Protein AF-A0A7S0F1M0-F1 (afdb_monomer_lite)

Radius of gyration: 16.45 Å; chains: 1; bounding box: 38×29×62 Å

Foldseek 3Di:
DDDDPPPDPPLALAEEEEQEPCVLQVPVLVVVQVVCCVVVVHHYYYADLDLVCLVVRLVSRNQFYEYEAADCSCQALSSLVNLLVRLVVVGDYEYEYEVVRHGDLVCLLVCLQPVVVRHDPVRVVSNQVVQVVVVHDSNSSSVSCSVPVSPHDYHYDYD

Sequence (159 aa):
CLCWPGQAPSDADRRLLIICASHECGGPARLLQCQLEDELQCEVVIGSNDVDTWRGEVDSATRGVVLLQTQSVLRNAVRLLQLFEAVRQRHPLVCVNVVGGGYDFAQVKPLLLSLSNELPPGEMTTLRAELTAHGNGVGQLGSSISDAVPNAISVFFNP

pLDDT: mean 88.18, std 13.11, range [39.53, 97.81]

Organism: NCBI:txid33657

Secondary structure (DSSP, 8-state):
----------GGG-EEEEE--HHHHHHHHHHHHHHHHHHHTSEEEEPPS-TTTHHHHHHT-TTEEEEEE-TTGGGSHHHHHHHHHHHHHT--EEEEEETTS---HHHHHHHHHTHHHHS-HHHHHHHHHHHHHTT--HHHHHHHHHHHTTTSPEEEE--

Structure (mmCIF, N/CA/C/O backbone):
data_AF-A0A7S0F1M0-F1
#
_entry.id   AF-A0A7S0F1M0-F1
#
loop_
_atom_site.group_PDB
_atom_site.id
_atom_site.type_symbol
_atom_site.label_atom_id
_atom_site.label_alt_id
_atom_site.label_comp_id
_atom_site.label_asym_id
_atom_site.label_entity_id
_atom_site.label_seq_id
_atom_site.pdbx_PDB_ins_code
_atom_site.Cartn_x
_atom_site.Cartn_y
_atom_site.Cartn_z
_atom_site.occupancy
_atom_site.B_iso_or_equiv
_atom_site.auth_seq_id
_atom_site.auth_comp_id
_atom_site.auth_asym_id
_atom_site.auth_atom_id
_atom_site.pdbx_PDB_model_num
ATOM 1 N N . CYS A 1 1 ? 2.963 -4.743 47.790 1.00 40.19 1 CYS A N 1
ATOM 2 C CA . CYS A 1 1 ? 2.055 -4.624 46.634 1.00 40.19 1 CYS A CA 1
ATOM 3 C C . CYS A 1 1 ? 2.096 -3.192 46.127 1.00 40.19 1 CYS A C 1
ATOM 5 O O . CYS A 1 1 ? 1.554 -2.322 46.790 1.00 40.19 1 CYS A O 1
ATOM 7 N N . LEU A 1 2 ? 2.804 -2.936 45.027 1.00 41.25 2 LEU A N 1
ATOM 8 C CA . LEU A 1 2 ? 2.822 -1.632 44.362 1.00 41.25 2 LEU A CA 1
ATOM 9 C C . LEU A 1 2 ? 2.041 -1.789 43.059 1.00 41.25 2 LEU A C 1
ATOM 11 O O . LEU A 1 2 ? 2.476 -2.506 42.162 1.00 41.25 2 LEU A O 1
ATOM 15 N N . CYS A 1 3 ? 0.856 -1.186 43.004 1.00 41.34 3 CYS A N 1
ATOM 16 C CA . CYS A 1 3 ? 0.041 -1.128 41.800 1.00 41.34 3 CYS A CA 1
ATOM 17 C C . CYS A 1 3 ? 0.571 0.007 40.921 1.00 41.34 3 CYS A C 1
ATOM 19 O O . CYS A 1 3 ? 0.509 1.172 41.309 1.00 41.34 3 CYS A O 1
ATOM 21 N N . TRP A 1 4 ? 1.099 -0.338 39.750 1.00 39.53 4 TRP A N 1
ATOM 22 C CA . TRP A 1 4 ? 1.376 0.614 38.679 1.00 39.53 4 TRP A CA 1
ATOM 23 C C . TRP A 1 4 ? 0.045 0.933 37.985 1.00 39.53 4 TRP A C 1
ATOM 25 O O . TRP A 1 4 ? -0.605 -0.005 37.514 1.00 39.53 4 TRP A O 1
ATOM 35 N N . PRO A 1 5 ? -0.399 2.197 37.880 1.00 52.50 5 PRO A N 1
ATOM 36 C CA . PRO A 1 5 ? -1.464 2.529 36.954 1.00 52.50 5 PRO A CA 1
ATOM 37 C C . PRO A 1 5 ? -0.836 2.570 35.559 1.00 52.50 5 PRO A C 1
ATOM 39 O O . PRO A 1 5 ? -0.243 3.565 35.149 1.00 52.50 5 PRO A O 1
ATOM 42 N N . GLY A 1 6 ? -0.905 1.446 34.847 1.00 43.19 6 GLY A N 1
ATOM 43 C CA . GLY A 1 6 ? -0.699 1.431 33.406 1.00 43.19 6 GLY A CA 1
ATOM 44 C C . GLY A 1 6 ? -1.851 2.195 32.771 1.00 43.19 6 GLY A C 1
ATOM 45 O O . GLY A 1 6 ? -2.933 1.647 32.581 1.00 43.19 6 GLY A O 1
ATOM 46 N N . GLN A 1 7 ? -1.642 3.482 32.518 1.00 42.94 7 GLN A N 1
ATOM 47 C CA . GLN A 1 7 ? -2.548 4.294 31.724 1.00 42.94 7 GLN A CA 1
ATOM 48 C C . GLN A 1 7 ? -2.559 3.680 30.322 1.00 42.94 7 GLN A C 1
ATOM 50 O O . GLN A 1 7 ? -1.547 3.711 29.622 1.00 42.94 7 GLN A O 1
ATOM 55 N N . ALA A 1 8 ? -3.662 3.023 29.955 1.00 50.00 8 ALA A N 1
ATOM 56 C CA . ALA A 1 8 ? -3.847 2.541 28.595 1.00 50.00 8 ALA A CA 1
ATOM 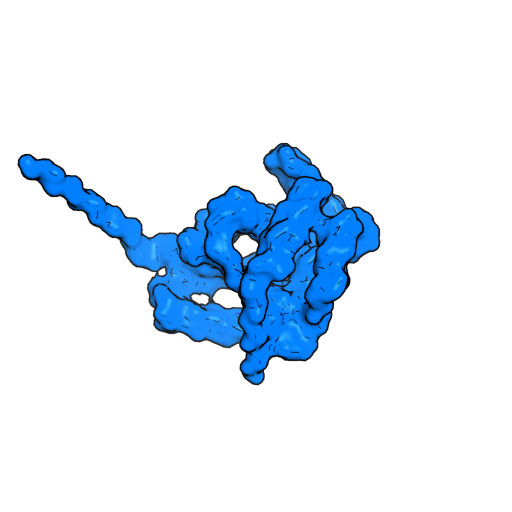57 C C . ALA A 1 8 ? -3.653 3.736 27.646 1.00 5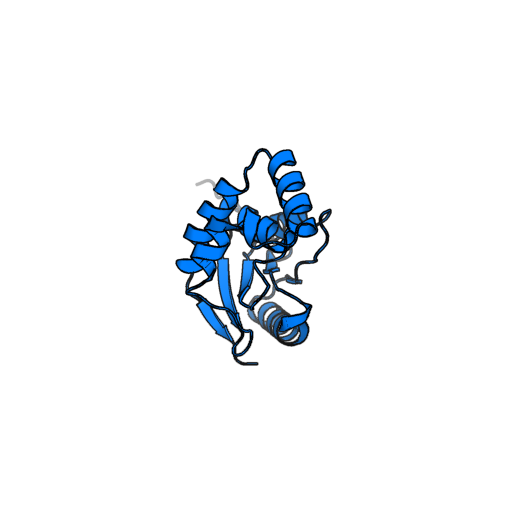0.00 8 ALA A C 1
ATOM 59 O O . ALA A 1 8 ? -4.154 4.822 27.962 1.00 50.00 8 ALA A O 1
ATOM 60 N N . PRO A 1 9 ? -2.910 3.586 26.533 1.00 50.38 9 PRO A N 1
ATOM 61 C CA . PRO A 1 9 ? -2.795 4.660 25.560 1.00 50.38 9 PRO A CA 1
ATOM 62 C C . PRO A 1 9 ? -4.210 5.074 25.163 1.00 50.38 9 PRO A C 1
ATOM 64 O O . PRO A 1 9 ? -5.033 4.218 24.820 1.00 50.38 9 PRO A O 1
ATOM 67 N N . SER A 1 10 ? -4.480 6.371 25.313 1.00 51.12 10 SER A N 1
ATOM 68 C CA . SER A 1 10 ? -5.731 7.018 24.930 1.00 51.12 10 SER A CA 1
ATOM 69 C C . SER A 1 10 ? -6.196 6.467 23.581 1.00 51.12 10 SER A C 1
ATOM 71 O O . SER A 1 10 ? -5.416 6.445 22.629 1.00 51.12 10 SER A O 1
ATOM 73 N N . ASP A 1 11 ? -7.452 6.024 23.486 1.00 52.81 11 ASP A N 1
ATOM 74 C CA . ASP A 1 11 ? -8.051 5.561 22.223 1.00 52.81 11 ASP A CA 1
ATOM 75 C C . ASP A 1 11 ? -7.960 6.617 21.101 1.00 52.81 11 ASP A C 1
ATOM 77 O O . ASP A 1 11 ? -8.060 6.269 19.928 1.00 52.81 11 ASP A O 1
ATOM 81 N N . ALA A 1 12 ? -7.697 7.882 21.451 1.00 52.94 12 ALA A N 1
ATOM 82 C CA . ALA A 1 12 ? -7.573 9.006 20.530 1.00 52.94 12 ALA A CA 1
ATOM 83 C C . ALA A 1 12 ? -6.334 8.976 19.608 1.00 52.94 12 ALA A C 1
ATOM 85 O O . ALA A 1 12 ? -6.328 9.709 18.628 1.00 52.94 12 ALA A O 1
ATOM 86 N N . ASP A 1 13 ? -5.321 8.144 19.880 1.00 70.06 13 ASP A N 1
ATOM 87 C CA . ASP A 1 13 ? -4.101 8.040 19.044 1.00 70.06 13 ASP A CA 1
ATOM 88 C C . ASP A 1 13 ? -4.094 6.808 18.128 1.00 70.06 13 ASP A C 1
ATOM 90 O O . ASP A 1 13 ? -3.075 6.430 17.540 1.00 70.06 13 ASP A O 1
ATOM 94 N N . ARG A 1 14 ? -5.233 6.121 18.030 1.00 85.44 14 ARG A N 1
ATOM 95 C CA . ARG A 1 14 ? -5.348 4.904 17.237 1.00 85.44 14 ARG A CA 1
ATOM 96 C C . ARG A 1 14 ? -5.765 5.248 15.816 1.00 85.44 14 ARG A C 1
ATOM 98 O O . ARG A 1 14 ? -6.891 5.682 15.591 1.00 85.44 14 ARG A O 1
ATOM 105 N N . ARG A 1 15 ? -4.868 5.001 14.865 1.00 95.12 15 ARG A N 1
ATOM 106 C CA . ARG A 1 15 ? -5.096 5.298 13.451 1.00 95.12 15 ARG A CA 1
ATOM 107 C C . ARG A 1 15 ? -4.695 4.128 12.563 1.00 95.12 15 ARG A C 1
ATOM 109 O O . ARG A 1 15 ? -3.693 3.460 12.816 1.00 95.12 15 ARG A O 1
ATOM 116 N N . LEU A 1 16 ? -5.495 3.884 11.533 1.00 96.62 16 LEU A N 1
ATOM 117 C CA . LEU A 1 16 ? -5.265 2.878 10.501 1.00 96.62 16 LEU A CA 1
ATOM 118 C C . LEU A 1 16 ? -4.976 3.567 9.164 1.00 96.62 16 LEU A C 1
ATOM 120 O O . LEU A 1 16 ? -5.622 4.557 8.822 1.00 96.62 16 LEU A O 1
ATOM 124 N N . LEU A 1 17 ? -4.019 3.043 8.401 1.00 97.81 17 LEU A N 1
ATOM 125 C CA . LEU A 1 17 ? -3.673 3.561 7.074 1.00 97.81 17 LEU A CA 1
ATOM 126 C C . LEU A 1 17 ? -4.188 2.628 5.975 1.00 97.81 17 LEU A C 1
ATOM 128 O O . LEU A 1 17 ? -3.863 1.444 5.965 1.00 97.81 17 LEU A O 1
ATOM 132 N N . ILE A 1 18 ? -4.928 3.168 5.010 1.00 97.81 18 ILE A N 1
ATOM 133 C CA . ILE A 1 18 ? -5.296 2.483 3.770 1.00 97.81 18 ILE A CA 1
A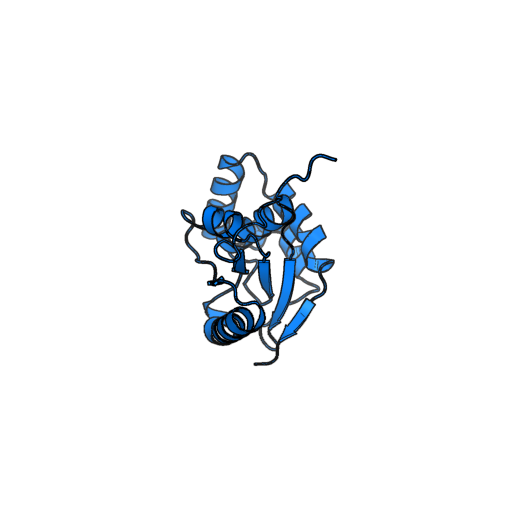TOM 134 C C . ILE A 1 18 ? -4.304 2.883 2.673 1.00 97.81 18 ILE A C 1
ATOM 136 O O . ILE A 1 18 ? -4.291 4.024 2.213 1.00 97.81 18 ILE A O 1
ATOM 140 N N . ILE A 1 19 ? -3.497 1.930 2.214 1.00 97.38 19 ILE A N 1
ATOM 141 C CA . ILE A 1 19 ? -2.619 2.062 1.048 1.00 97.38 19 ILE A CA 1
ATOM 142 C C . ILE A 1 19 ? -3.398 1.588 -0.180 1.00 97.38 19 ILE A C 1
ATOM 144 O O . ILE A 1 19 ? -3.778 0.420 -0.265 1.00 97.38 19 ILE A O 1
ATOM 148 N N . CYS A 1 20 ? -3.631 2.474 -1.149 1.00 96.44 20 CYS A N 1
ATOM 149 C CA . CYS A 1 20 ? -4.395 2.127 -2.347 1.00 96.44 20 CYS A CA 1
ATOM 150 C C . CYS A 1 20 ? -4.005 2.940 -3.588 1.00 96.44 20 CYS A C 1
ATOM 152 O O . CYS A 1 20 ? -3.482 4.052 -3.492 1.00 96.44 20 CYS A O 1
ATOM 154 N N . ALA A 1 21 ? -4.335 2.420 -4.772 1.00 94.56 21 ALA A N 1
ATOM 155 C CA . ALA A 1 21 ? -4.353 3.206 -6.001 1.00 94.56 21 ALA A CA 1
ATOM 156 C C . ALA A 1 21 ? -5.696 3.950 -6.112 1.00 94.56 21 ALA A C 1
ATOM 158 O O . ALA A 1 21 ? -6.675 3.420 -6.638 1.00 94.56 21 ALA A O 1
ATOM 159 N N . SER A 1 22 ? -5.761 5.190 -5.614 1.00 89.75 22 SER A N 1
ATOM 160 C CA . SER A 1 22 ? -7.026 5.941 -5.480 1.00 89.75 22 SER A CA 1
ATOM 161 C C . SER A 1 22 ? -7.783 6.146 -6.799 1.00 89.75 22 SER A C 1
ATOM 163 O O . SER A 1 22 ? -9.000 6.300 -6.788 1.00 89.75 22 SER A O 1
ATOM 165 N N . HIS A 1 23 ? -7.084 6.119 -7.936 1.00 91.25 23 HIS A N 1
ATOM 166 C CA . HIS A 1 23 ? -7.696 6.217 -9.262 1.00 91.25 23 HIS A CA 1
ATOM 167 C C . HIS A 1 23 ? -8.392 4.919 -9.717 1.00 91.25 23 HIS A C 1
ATOM 169 O O . HIS A 1 23 ? -9.286 4.985 -10.553 1.00 91.25 23 HIS A O 1
ATOM 175 N N . GLU A 1 24 ? -8.025 3.760 -9.159 1.00 91.56 24 GLU A N 1
ATOM 176 C CA . GLU A 1 24 ? -8.623 2.451 -9.479 1.00 91.56 24 GLU A CA 1
ATOM 177 C C . GLU A 1 24 ? -9.721 2.064 -8.485 1.00 91.56 24 GLU A C 1
ATOM 179 O O . GLU A 1 24 ? -10.665 1.362 -8.837 1.00 91.56 24 GLU A O 1
ATOM 184 N N . CYS A 1 25 ? -9.608 2.512 -7.231 1.00 91.31 25 CYS A N 1
ATOM 185 C CA . CYS A 1 25 ? -10.480 2.057 -6.147 1.00 91.31 25 CYS A CA 1
ATOM 186 C C . CYS A 1 25 ? -10.927 3.166 -5.183 1.00 91.31 25 CYS A C 1
ATOM 188 O O . CYS A 1 25 ? -11.257 2.877 -4.040 1.00 91.31 25 CYS A O 1
ATOM 190 N N . GLY A 1 26 ? -10.996 4.429 -5.617 1.00 90.38 26 GLY A N 1
ATOM 191 C CA . GLY A 1 26 ? -11.376 5.550 -4.742 1.00 90.38 26 GLY A CA 1
ATOM 192 C C . GLY A 1 26 ? -12.748 5.397 -4.066 1.00 90.38 26 GLY A C 1
ATOM 193 O O . GLY A 1 26 ? -12.876 5.684 -2.879 1.00 90.38 26 GLY A O 1
ATOM 194 N N . GLY A 1 27 ? -13.757 4.897 -4.789 1.00 92.69 27 GLY A N 1
ATOM 195 C CA . GLY A 1 27 ? -15.076 4.575 -4.222 1.00 92.69 27 GLY A CA 1
ATOM 196 C C . GLY A 1 27 ? -15.004 3.466 -3.161 1.00 92.69 27 GLY A C 1
ATOM 197 O O . GLY A 1 27 ? -15.326 3.733 -2.004 1.00 92.69 27 GLY A O 1
ATOM 198 N N . PRO A 1 28 ? -14.518 2.259 -3.517 1.00 92.44 28 PRO A N 1
ATOM 199 C CA . PRO A 1 28 ? -14.239 1.175 -2.570 1.00 92.44 28 PRO A CA 1
ATOM 200 C C . PRO A 1 28 ? -13.431 1.600 -1.337 1.00 92.44 28 PRO A C 1
ATOM 202 O O . PRO A 1 28 ? -13.795 1.258 -0.216 1.00 92.44 28 PRO A O 1
ATOM 205 N N . ALA A 1 29 ? -12.367 2.384 -1.525 1.00 94.44 29 ALA A N 1
ATOM 206 C CA . ALA A 1 29 ? -11.507 2.856 -0.446 1.00 94.44 29 ALA A CA 1
ATOM 207 C C . ALA A 1 29 ? -12.259 3.760 0.534 1.00 94.44 29 ALA A C 1
ATOM 209 O O . ALA A 1 29 ? -12.091 3.616 1.740 1.00 94.44 29 ALA A O 1
ATOM 210 N N . ARG A 1 30 ? -13.115 4.662 0.035 1.00 96.06 30 ARG A N 1
ATOM 211 C CA . ARG A 1 30 ? -13.954 5.523 0.882 1.00 96.06 30 ARG A CA 1
ATOM 212 C C . ARG A 1 30 ? -15.028 4.742 1.624 1.00 96.06 30 ARG A C 1
ATOM 214 O O . ARG A 1 30 ? -15.273 5.023 2.789 1.00 96.06 30 ARG A O 1
ATOM 221 N N . LEU A 1 31 ? -15.639 3.755 0.976 1.00 95.06 31 LEU A N 1
ATOM 222 C CA . LEU A 1 31 ? -16.620 2.895 1.630 1.00 95.06 31 LEU A CA 1
ATOM 223 C C . LEU A 1 31 ? -15.970 2.094 2.768 1.00 95.06 31 LEU A C 1
ATOM 225 O O . LEU A 1 31 ? -16.479 2.116 3.887 1.00 95.06 31 LEU A O 1
ATOM 229 N N . LEU A 1 32 ? -14.820 1.464 2.508 1.00 94.00 32 LEU A N 1
ATOM 230 C CA . LEU A 1 32 ? -14.052 0.751 3.532 1.00 94.00 32 LEU A CA 1
ATOM 231 C C . LEU A 1 32 ? -13.576 1.682 4.645 1.00 94.00 32 LEU A C 1
ATOM 233 O O . LEU A 1 32 ? -13.624 1.294 5.804 1.00 94.00 32 LEU A O 1
ATOM 237 N N . GLN A 1 33 ? -13.154 2.905 4.315 1.00 96.44 33 GLN A N 1
ATOM 238 C CA . GLN A 1 33 ? -12.801 3.911 5.313 1.00 96.44 33 GLN A CA 1
ATOM 239 C C . GLN A 1 33 ? -13.966 4.138 6.284 1.00 96.44 33 GLN A C 1
ATOM 241 O O . GLN A 1 33 ? -13.784 3.952 7.480 1.00 96.44 33 GLN A O 1
ATOM 246 N N . CYS A 1 34 ? -15.166 4.451 5.780 1.00 95.88 34 CYS A N 1
ATOM 247 C CA . CYS A 1 34 ? -16.329 4.702 6.633 1.00 95.88 34 CYS A CA 1
ATOM 248 C C . CYS A 1 34 ? -16.721 3.481 7.478 1.00 95.88 34 CYS A C 1
ATOM 250 O O . CYS A 1 34 ? -17.052 3.634 8.650 1.00 95.88 34 CYS A O 1
ATOM 252 N N . GLN A 1 35 ? -16.681 2.275 6.903 1.00 94.56 35 GLN A N 1
ATOM 253 C CA . GLN A 1 35 ? -17.005 1.045 7.634 1.00 94.56 35 GLN A CA 1
ATOM 254 C C . GLN A 1 35 ? -15.984 0.749 8.736 1.00 94.56 35 GLN A C 1
ATOM 256 O O . GLN A 1 35 ? -16.364 0.443 9.859 1.00 94.56 35 GLN A O 1
ATOM 261 N N . LEU A 1 36 ? -14.689 0.877 8.440 1.00 94.19 36 LEU A N 1
ATOM 262 C CA . LEU A 1 36 ? -13.629 0.639 9.417 1.00 94.19 36 LEU A CA 1
ATOM 263 C C . LEU A 1 36 ? -13.607 1.707 10.516 1.00 94.19 36 LEU A C 1
ATOM 265 O O . LEU A 1 36 ? -13.333 1.369 11.664 1.00 94.19 36 LEU A O 1
ATOM 269 N N . GLU A 1 37 ? -13.905 2.969 10.196 1.00 95.25 37 GLU A N 1
ATOM 270 C CA . GLU A 1 37 ? -14.053 4.035 11.197 1.00 95.25 37 GLU A CA 1
ATOM 271 C C . GLU A 1 37 ? -15.187 3.714 12.179 1.00 95.25 37 GLU A C 1
ATOM 273 O O . GLU A 1 37 ? -14.991 3.813 13.392 1.00 95.25 37 GLU A O 1
ATOM 278 N N . ASP A 1 38 ? -16.341 3.275 11.665 1.00 93.88 38 ASP A N 1
ATOM 279 C CA . ASP A 1 38 ? -17.503 2.909 12.480 1.00 93.88 38 ASP A CA 1
ATOM 280 C C . ASP A 1 38 ? -17.257 1.631 13.298 1.00 93.88 38 ASP A C 1
ATOM 282 O O . ASP A 1 38 ? -17.513 1.591 14.500 1.00 93.88 38 ASP A O 1
ATOM 286 N N . GLU A 1 39 ? -16.683 0.588 12.701 1.00 93.56 39 GLU A N 1
ATOM 287 C CA . GLU A 1 39 ? -16.457 -0.682 13.398 1.00 93.56 39 GLU A CA 1
ATOM 288 C C . GLU A 1 39 ? -15.312 -0.616 14.416 1.00 93.56 39 GLU A C 1
ATOM 290 O O . GLU A 1 39 ? -15.411 -1.174 15.512 1.00 93.56 39 GLU A O 1
ATOM 295 N N . LEU A 1 40 ? -14.203 0.044 14.071 1.00 91.19 40 LEU A N 1
ATOM 296 C CA . LEU A 1 40 ? -12.995 0.068 14.904 1.00 91.19 40 LEU A CA 1
ATOM 297 C C . LEU A 1 40 ? -12.948 1.256 15.865 1.00 91.19 40 LEU A C 1
ATOM 299 O O . LEU A 1 40 ? -12.075 1.272 16.745 1.00 91.19 40 LEU A O 1
ATOM 303 N N . GLN A 1 41 ? -13.864 2.220 15.702 1.00 91.75 41 GLN A N 1
ATOM 304 C CA . GLN A 1 41 ? -13.938 3.456 16.482 1.00 91.75 41 GLN A CA 1
ATOM 305 C C . GLN A 1 41 ? -12.570 4.155 16.528 1.00 91.75 41 GLN A C 1
ATOM 307 O O . GLN A 1 41 ? -12.059 4.516 17.591 1.00 91.75 41 GLN A O 1
ATOM 312 N N . CYS A 1 42 ? -11.919 4.256 15.368 1.00 93.06 42 CYS A N 1
ATOM 313 C CA . CYS A 1 42 ? -10.588 4.831 15.222 1.00 93.06 42 CYS A CA 1
ATOM 314 C C . CYS A 1 42 ? -10.481 5.619 13.916 1.00 93.06 42 CYS A C 1
ATOM 316 O O . CYS A 1 42 ? -11.260 5.402 12.992 1.00 93.06 42 CYS A O 1
ATOM 318 N N . GLU A 1 43 ? -9.502 6.514 13.819 1.00 95.19 43 GLU A N 1
ATOM 319 C CA . GLU A 1 43 ? -9.288 7.266 12.583 1.00 95.19 43 GLU A CA 1
ATOM 320 C C . GLU A 1 43 ? -8.764 6.337 11.481 1.00 95.19 43 GLU A C 1
ATOM 322 O O . GLU A 1 43 ? -7.836 5.553 11.710 1.00 95.19 43 GLU A O 1
ATOM 327 N N . VAL A 1 44 ? -9.326 6.430 10.277 1.00 96.56 44 VAL A N 1
ATOM 328 C CA . VAL A 1 44 ? -8.834 5.693 9.111 1.00 96.56 44 VAL A CA 1
ATOM 329 C C . VAL A 1 44 ? -8.420 6.696 8.050 1.00 96.56 44 VAL A C 1
ATOM 331 O O . VAL A 1 44 ? -9.225 7.482 7.564 1.00 96.56 44 VAL A O 1
ATOM 334 N N . VAL A 1 45 ? -7.148 6.680 7.668 1.00 96.38 45 VAL A N 1
ATOM 335 C CA . VAL A 1 45 ? -6.587 7.613 6.688 1.00 96.38 45 VAL A CA 1
ATOM 336 C C . VAL A 1 45 ? -6.321 6.870 5.390 1.00 96.38 45 VAL A C 1
ATOM 338 O O . VAL A 1 45 ? -5.697 5.814 5.388 1.00 96.38 45 VAL A O 1
ATOM 341 N N . ILE A 1 46 ? -6.764 7.427 4.265 1.00 96.88 46 ILE A N 1
ATOM 342 C CA . ILE A 1 46 ? -6.358 6.951 2.939 1.00 96.88 46 ILE A CA 1
ATOM 343 C C . ILE A 1 46 ? -5.043 7.634 2.584 1.00 96.88 46 ILE A C 1
ATOM 345 O O . ILE A 1 46 ? -4.979 8.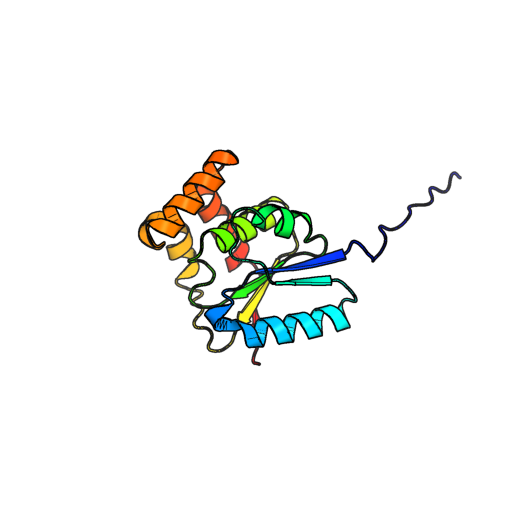863 2.555 1.00 96.88 46 ILE A O 1
ATOM 349 N N . GLY A 1 47 ? -4.010 6.841 2.309 1.00 94.38 47 GLY A N 1
ATOM 350 C CA . GLY A 1 47 ? -2.677 7.353 2.034 1.00 94.38 47 GLY A CA 1
ATOM 351 C C . GLY A 1 47 ? -2.651 8.283 0.824 1.00 94.38 47 GLY A C 1
ATOM 352 O O . GLY A 1 47 ? -3.355 8.073 -0.171 1.00 94.38 47 GLY A O 1
ATOM 353 N N . SER A 1 48 ? -1.794 9.295 0.865 1.00 92.19 48 SER A N 1
ATOM 354 C CA . SER A 1 48 ? -1.596 10.230 -0.247 1.00 92.19 48 SER A CA 1
ATOM 355 C C . SER A 1 48 ? -0.491 9.749 -1.197 1.00 92.19 48 SER A C 1
ATOM 357 O O . SER A 1 48 ? 0.233 8.808 -0.888 1.00 92.19 48 SER A O 1
ATOM 359 N N . ASN A 1 49 ? -0.375 10.357 -2.380 1.00 90.75 49 ASN A N 1
ATOM 360 C CA . ASN A 1 49 ? 0.762 10.122 -3.283 1.00 90.75 49 ASN A CA 1
ATOM 361 C C . ASN A 1 49 ? 1.908 11.121 -3.023 1.00 90.75 49 ASN A C 1
ATOM 363 O O . ASN A 1 49 ? 2.753 11.311 -3.896 1.00 90.75 49 ASN A O 1
ATOM 367 N N . ASP A 1 50 ? 1.895 11.808 -1.881 1.00 93.25 50 ASP A N 1
ATOM 368 C CA . ASP A 1 50 ? 2.869 12.840 -1.556 1.00 93.25 50 ASP A CA 1
ATOM 369 C C . ASP A 1 50 ? 4.134 12.210 -0.953 1.00 93.25 50 ASP A C 1
ATOM 371 O O . ASP A 1 50 ? 4.083 11.430 0.003 1.00 93.25 50 ASP A O 1
ATOM 375 N N . VAL A 1 51 ? 5.282 12.526 -1.552 1.00 93.56 51 VAL A N 1
ATOM 376 C CA . VAL A 1 51 ? 6.586 12.017 -1.119 1.00 93.56 51 VAL A CA 1
ATOM 377 C C . VAL A 1 51 ? 7.061 12.683 0.178 1.00 93.56 51 VAL A C 1
ATOM 379 O O . VAL A 1 51 ? 7.881 12.119 0.893 1.00 93.56 51 VAL A O 1
ATOM 382 N N . ASP A 1 52 ? 6.517 13.842 0.536 1.00 93.62 52 ASP A N 1
ATOM 383 C CA . ASP A 1 52 ? 6.942 14.556 1.739 1.00 93.62 52 ASP A CA 1
ATOM 384 C C . ASP A 1 52 ? 6.204 14.058 2.996 1.00 93.62 52 ASP A C 1
ATOM 386 O O . ASP A 1 52 ? 6.696 14.210 4.116 1.00 93.62 52 ASP A O 1
ATOM 390 N N . THR A 1 53 ? 5.033 13.425 2.838 1.00 94.31 53 THR A N 1
ATOM 391 C CA . THR A 1 53 ? 4.174 13.019 3.967 1.00 94.31 53 THR A CA 1
ATOM 392 C C . THR A 1 53 ? 4.110 11.514 4.200 1.00 94.31 53 THR A C 1
ATOM 394 O O . THR A 1 53 ? 3.703 11.092 5.287 1.00 94.31 53 THR A O 1
ATOM 397 N N . TRP A 1 54 ? 4.529 10.689 3.232 1.00 95.06 54 TRP A N 1
ATOM 398 C CA . TRP A 1 54 ? 4.306 9.237 3.260 1.00 95.06 54 TRP A CA 1
ATOM 399 C C . TRP A 1 54 ? 4.812 8.561 4.537 1.00 95.06 54 TRP A C 1
ATOM 401 O O . TRP A 1 54 ? 4.167 7.646 5.048 1.00 95.06 54 TRP A O 1
ATOM 411 N N . ARG A 1 55 ? 5.954 9.015 5.068 1.00 94.88 55 ARG A N 1
ATOM 412 C CA . ARG A 1 55 ? 6.556 8.453 6.281 1.00 94.88 55 ARG A CA 1
ATOM 413 C C . ARG A 1 55 ? 5.699 8.740 7.508 1.00 94.88 55 ARG A C 1
ATOM 415 O O . ARG A 1 55 ? 5.403 7.820 8.259 1.00 94.88 55 ARG A O 1
ATOM 422 N N . GLY A 1 56 ? 5.244 9.983 7.670 1.00 94.69 56 GLY A N 1
ATOM 423 C CA . GLY A 1 56 ? 4.360 10.361 8.775 1.00 94.69 56 GLY A CA 1
ATOM 424 C C . GLY A 1 56 ? 3.016 9.626 8.731 1.00 94.69 56 GLY A C 1
ATOM 425 O O . GLY A 1 56 ? 2.456 9.286 9.774 1.00 94.69 56 GLY A O 1
ATOM 426 N N . GLU A 1 57 ? 2.518 9.314 7.532 1.00 95.81 57 GLU A N 1
ATOM 427 C CA . GLU A 1 57 ? 1.324 8.477 7.360 1.00 95.81 57 GLU A CA 1
ATOM 428 C C . GLU A 1 57 ? 1.541 7.058 7.914 1.00 95.81 57 GLU A C 1
ATOM 430 O O . GLU A 1 57 ? 0.673 6.550 8.619 1.00 95.81 57 GLU A O 1
ATOM 435 N N . VAL A 1 58 ? 2.703 6.440 7.668 1.00 96.38 58 VAL A N 1
ATOM 436 C CA . VAL A 1 58 ? 3.035 5.109 8.215 1.00 96.38 58 VAL A CA 1
ATOM 437 C C . VAL A 1 58 ? 3.317 5.162 9.712 1.00 96.38 58 VAL A C 1
ATOM 439 O O . VAL A 1 58 ? 2.812 4.326 10.456 1.00 96.38 58 VAL A O 1
ATOM 442 N N . ASP A 1 59 ? 4.089 6.147 10.170 1.00 95.12 59 ASP A N 1
ATOM 443 C CA . ASP A 1 59 ? 4.462 6.280 11.583 1.00 95.12 59 ASP A CA 1
ATOM 444 C C . ASP A 1 59 ? 3.225 6.502 12.469 1.00 95.12 59 ASP A C 1
ATOM 446 O O . ASP A 1 59 ? 3.170 6.035 13.607 1.00 95.12 59 ASP A O 1
ATOM 450 N N . SER A 1 60 ? 2.201 7.175 11.933 1.00 94.50 60 SER A N 1
ATOM 451 C CA . SER A 1 60 ? 0.924 7.378 12.622 1.00 94.50 60 SER A CA 1
ATOM 452 C C . SER A 1 60 ? -0.050 6.200 12.503 1.00 94.50 60 SER A C 1
ATOM 454 O O . SER A 1 60 ? -1.073 6.215 13.178 1.00 94.50 60 SER A O 1
ATOM 456 N N . ALA A 1 61 ? 0.244 5.158 11.717 1.00 95.25 61 ALA A N 1
ATOM 457 C CA . ALA A 1 61 ? -0.628 3.995 11.506 1.00 95.25 61 ALA A CA 1
ATOM 458 C C . ALA A 1 61 ? -0.581 2.986 12.675 1.00 95.25 61 ALA A C 1
ATOM 460 O O . ALA A 1 61 ? -0.357 1.791 12.493 1.00 95.25 61 ALA A O 1
ATOM 461 N N . THR A 1 62 ? -0.798 3.461 13.902 1.00 93.88 62 THR A N 1
ATOM 462 C CA . THR A 1 62 ? -0.634 2.707 15.158 1.00 93.88 62 THR A CA 1
ATOM 463 C C . THR A 1 62 ? -1.542 1.478 15.296 1.00 93.88 62 THR A C 1
ATOM 465 O O . THR A 1 62 ? -1.221 0.567 16.061 1.00 93.88 62 THR A O 1
ATOM 468 N N . ARG A 1 63 ? -2.671 1.419 14.575 1.00 93.94 63 ARG A N 1
ATOM 469 C CA . ARG A 1 63 ? -3.553 0.234 14.501 1.00 93.94 63 ARG A CA 1
ATOM 470 C C . ARG A 1 63 ? -3.130 -0.761 13.420 1.00 93.94 63 ARG A C 1
ATOM 472 O O . ARG A 1 63 ? -3.561 -1.911 13.472 1.00 93.94 63 ARG A O 1
ATOM 479 N N . GLY A 1 64 ? -2.317 -0.333 12.461 1.00 94.69 64 GLY A N 1
ATOM 480 C CA . GLY A 1 64 ? -1.880 -1.127 11.322 1.00 94.69 64 GLY A CA 1
ATOM 481 C C . GLY A 1 64 ? -2.274 -0.530 9.975 1.00 94.69 64 GLY A C 1
ATOM 482 O O . GLY A 1 64 ? -2.693 0.624 9.855 1.00 94.69 64 GLY A O 1
ATOM 483 N N . VAL A 1 65 ? -2.108 -1.351 8.944 1.00 96.69 65 VAL A N 1
ATOM 484 C CA . VAL A 1 65 ? -2.182 -0.962 7.541 1.00 96.69 65 VAL A CA 1
ATOM 485 C C . VAL A 1 65 ? -3.090 -1.918 6.776 1.00 96.69 65 VAL A C 1
ATOM 487 O O . VAL A 1 65 ? -2.992 -3.139 6.902 1.00 96.69 65 VAL A O 1
ATOM 490 N N . VAL A 1 66 ? -3.943 -1.355 5.930 1.00 96.69 66 VAL A N 1
ATOM 491 C CA . VAL A 1 66 ? -4.751 -2.079 4.952 1.00 96.69 66 VAL A CA 1
ATOM 492 C C . VAL A 1 66 ? -4.206 -1.780 3.560 1.00 96.69 66 VAL A C 1
ATOM 494 O O . VAL A 1 66 ? -4.151 -0.626 3.145 1.00 96.69 66 VAL A O 1
ATOM 497 N N . LEU A 1 67 ? -3.810 -2.812 2.821 1.00 97.06 67 LEU A N 1
ATOM 498 C CA . LEU A 1 67 ? -3.402 -2.699 1.422 1.00 97.06 67 LEU A CA 1
ATOM 499 C C . LEU A 1 67 ? -4.574 -3.086 0.520 1.00 97.06 67 LEU A C 1
ATOM 501 O O . LEU A 1 67 ? -4.935 -4.262 0.464 1.00 97.06 67 LEU A O 1
ATOM 505 N N . LEU A 1 68 ? -5.125 -2.126 -0.226 1.00 96.38 68 LEU A N 1
ATOM 506 C CA . LEU A 1 68 ? -6.088 -2.428 -1.285 1.00 96.38 68 LEU A CA 1
ATOM 507 C C . LEU A 1 68 ? -5.337 -2.894 -2.528 1.00 96.38 68 LEU A C 1
ATOM 509 O O . LEU A 1 68 ? -4.611 -2.137 -3.172 1.00 96.38 68 LEU A O 1
ATOM 513 N N . GLN A 1 69 ? -5.502 -4.170 -2.839 1.00 94.94 69 GLN A N 1
ATOM 514 C CA . GLN A 1 69 ? -4.828 -4.857 -3.922 1.00 94.94 69 GLN A CA 1
ATOM 515 C C . GLN A 1 69 ? -5.586 -4.619 -5.233 1.00 94.94 69 GLN A C 1
ATOM 517 O O . GLN A 1 69 ? -6.659 -5.178 -5.465 1.00 94.94 69 GLN A O 1
ATOM 522 N N . THR A 1 70 ? -5.005 -3.772 -6.081 1.00 95.00 70 THR A N 1
ATOM 523 C CA . THR A 1 70 ? -5.456 -3.454 -7.444 1.00 95.00 70 THR A CA 1
ATOM 524 C C . THR A 1 70 ? -4.279 -3.522 -8.424 1.00 95.00 70 THR A C 1
ATOM 526 O O . THR A 1 70 ? -3.124 -3.638 -8.006 1.00 95.00 70 THR A O 1
ATOM 529 N N . GLN A 1 71 ? -4.549 -3.464 -9.729 1.00 94.06 71 GLN A N 1
ATOM 530 C CA . GLN A 1 71 ? -3.566 -3.690 -10.792 1.00 94.06 71 GLN A CA 1
ATOM 531 C C . GLN A 1 71 ? -2.282 -2.856 -10.640 1.00 94.06 71 GLN A C 1
ATOM 533 O O . GLN A 1 71 ? -1.185 -3.381 -10.860 1.00 94.06 71 GLN A O 1
ATOM 538 N N . SER A 1 72 ? -2.388 -1.575 -10.270 1.00 92.94 72 SER A N 1
ATOM 539 C CA . SER A 1 72 ? -1.236 -0.664 -10.229 1.00 92.94 72 SER A CA 1
ATOM 540 C C . SER A 1 72 ? -0.749 -0.283 -8.829 1.00 92.94 72 SER A C 1
ATOM 542 O O . SER A 1 72 ? 0.228 0.460 -8.729 1.00 92.94 72 SER A O 1
ATOM 544 N N . VAL A 1 73 ? -1.333 -0.804 -7.740 1.00 94.31 73 VAL A N 1
ATOM 545 C CA . VAL A 1 73 ? -0.983 -0.346 -6.375 1.00 94.31 73 VAL A CA 1
ATOM 546 C C . VAL A 1 73 ? 0.506 -0.512 -6.038 1.00 94.31 73 VAL A C 1
ATOM 548 O O . VAL A 1 73 ? 1.088 0.343 -5.378 1.00 94.31 73 VAL A O 1
ATOM 551 N N . LEU A 1 74 ? 1.155 -1.566 -6.547 1.00 93.81 74 LEU A N 1
ATOM 552 C CA . LEU A 1 74 ? 2.591 -1.828 -6.357 1.00 93.81 74 LEU A CA 1
ATOM 553 C C . LEU A 1 74 ? 3.480 -1.202 -7.447 1.00 93.81 74 LEU A C 1
ATOM 555 O O . LEU A 1 74 ? 4.675 -1.480 -7.502 1.00 93.81 74 LEU A O 1
ATOM 559 N N . ARG A 1 75 ? 2.910 -0.376 -8.331 1.00 93.12 75 ARG A N 1
ATOM 560 C CA . ARG A 1 75 ? 3.618 0.330 -9.412 1.00 93.12 75 ARG A CA 1
ATOM 561 C C . ARG A 1 75 ? 3.791 1.829 -9.134 1.00 93.12 75 ARG A C 1
ATOM 563 O O . ARG A 1 75 ? 4.147 2.581 -10.037 1.00 93.12 75 ARG A O 1
ATOM 570 N N . ASN A 1 76 ? 3.567 2.256 -7.893 1.00 94.44 76 ASN A N 1
ATOM 571 C CA . ASN A 1 76 ? 3.791 3.623 -7.434 1.00 94.44 76 ASN A CA 1
ATOM 572 C C . ASN A 1 76 ? 4.827 3.643 -6.299 1.00 94.44 76 ASN A C 1
ATOM 574 O O . ASN A 1 76 ? 4.774 2.823 -5.380 1.00 94.44 76 ASN A O 1
ATOM 578 N N . ALA A 1 77 ? 5.764 4.587 -6.364 1.00 94.88 77 ALA A N 1
ATOM 579 C CA . ALA A 1 77 ? 6.881 4.696 -5.439 1.00 94.88 77 ALA A CA 1
ATOM 580 C C . ALA A 1 77 ? 6.417 4.932 -4.002 1.00 94.88 77 ALA A C 1
ATOM 582 O O . ALA A 1 77 ? 6.865 4.228 -3.102 1.00 94.88 77 ALA A O 1
ATOM 583 N N . VAL A 1 78 ? 5.484 5.864 -3.789 1.00 96.44 78 VAL A N 1
ATOM 584 C CA . VAL A 1 78 ? 4.986 6.201 -2.449 1.00 96.44 78 VAL A CA 1
ATOM 585 C C . VAL A 1 78 ? 4.292 5.001 -1.809 1.00 96.44 78 VAL A C 1
ATOM 587 O O . VAL A 1 78 ? 4.576 4.672 -0.662 1.00 96.44 78 VAL A O 1
ATOM 590 N N . ARG A 1 79 ? 3.471 4.257 -2.558 1.00 96.44 79 ARG A N 1
ATOM 591 C CA . ARG A 1 79 ? 2.825 3.033 -2.047 1.00 96.44 79 ARG A CA 1
ATOM 592 C C . ARG A 1 79 ? 3.828 1.950 -1.665 1.00 96.44 79 ARG A C 1
ATOM 594 O O . ARG A 1 79 ? 3.670 1.310 -0.627 1.00 96.44 79 ARG A O 1
ATOM 601 N N . LEU A 1 80 ? 4.872 1.765 -2.472 1.00 96.25 80 LEU A N 1
ATOM 602 C CA . LEU A 1 80 ? 5.953 0.830 -2.163 1.00 96.25 80 LEU A CA 1
ATOM 603 C C . LEU A 1 80 ? 6.737 1.255 -0.917 1.00 96.25 80 LEU A C 1
ATOM 605 O O . LEU A 1 80 ? 7.044 0.402 -0.088 1.00 96.25 80 LEU A O 1
ATOM 609 N N . LEU A 1 81 ? 7.030 2.550 -0.762 1.00 97.06 81 LEU A N 1
ATOM 610 C CA . LEU A 1 81 ? 7.702 3.100 0.420 1.00 97.06 81 LEU A CA 1
ATOM 611 C C . LEU A 1 81 ? 6.862 2.898 1.680 1.00 97.06 81 LEU A C 1
ATOM 613 O O . LEU A 1 81 ? 7.367 2.377 2.674 1.00 97.06 81 LEU A O 1
ATOM 617 N N . GLN A 1 82 ? 5.570 3.224 1.610 1.00 97.50 82 GLN A N 1
ATOM 618 C CA . GLN A 1 82 ? 4.644 3.043 2.723 1.00 97.50 82 GLN A CA 1
ATOM 619 C C . GLN A 1 82 ? 4.566 1.582 3.160 1.00 97.50 82 GLN A C 1
ATOM 621 O O . GLN A 1 82 ? 4.689 1.267 4.341 1.00 97.50 82 GLN A O 1
ATOM 626 N N . LEU A 1 83 ? 4.406 0.679 2.194 1.00 96.31 83 LEU A N 1
ATOM 627 C CA . LEU A 1 83 ? 4.305 -0.749 2.452 1.00 96.31 83 LEU A CA 1
ATOM 628 C C . LEU A 1 83 ? 5.613 -1.324 3.007 1.00 96.31 83 LEU A C 1
ATOM 630 O O . LEU A 1 83 ? 5.589 -2.104 3.955 1.00 96.31 83 LEU A O 1
ATOM 634 N N . PHE A 1 84 ? 6.758 -0.925 2.452 1.00 96.00 84 PHE A N 1
ATOM 635 C CA . PHE A 1 84 ? 8.069 -1.343 2.941 1.00 96.00 84 PHE A CA 1
ATOM 636 C C . PHE A 1 84 ? 8.308 -0.910 4.384 1.00 96.00 84 PHE A C 1
ATOM 638 O O . PHE A 1 84 ? 8.727 -1.719 5.213 1.00 96.00 84 PHE A O 1
ATOM 645 N N . GLU A 1 85 ? 8.036 0.354 4.692 1.00 96.12 85 GLU A N 1
ATOM 646 C CA . GLU A 1 85 ? 8.210 0.889 6.036 1.00 96.12 85 GLU A CA 1
ATOM 647 C C . GLU A 1 85 ? 7.238 0.227 7.017 1.00 96.12 85 GLU A C 1
ATOM 649 O O . GLU A 1 85 ? 7.662 -0.189 8.092 1.00 96.12 85 GLU A O 1
ATOM 654 N N . ALA A 1 86 ? 5.985 -0.008 6.618 1.00 95.56 86 ALA A N 1
ATOM 655 C CA . ALA A 1 86 ? 5.023 -0.724 7.448 1.00 95.56 86 ALA A CA 1
ATOM 656 C C . ALA A 1 86 ? 5.479 -2.152 7.784 1.00 95.56 86 ALA A C 1
ATOM 658 O O . ALA A 1 86 ? 5.412 -2.578 8.938 1.00 95.56 86 ALA A O 1
ATOM 659 N N . VAL A 1 87 ? 6.021 -2.872 6.797 1.00 94.25 87 VAL A N 1
ATOM 660 C CA . VAL A 1 87 ? 6.607 -4.205 6.998 1.00 94.25 87 VAL A CA 1
ATOM 661 C C . VAL A 1 87 ? 7.821 -4.141 7.929 1.00 94.25 87 VAL A C 1
ATOM 663 O O . VAL A 1 87 ? 7.955 -4.976 8.825 1.00 94.25 87 VAL A O 1
ATOM 666 N N . ARG A 1 88 ? 8.697 -3.140 7.773 1.00 93.62 88 ARG A N 1
ATOM 667 C CA . ARG A 1 88 ? 9.874 -2.952 8.641 1.00 93.62 88 ARG A CA 1
ATOM 668 C C . ARG A 1 88 ? 9.501 -2.645 10.086 1.00 93.62 88 ARG A C 1
ATOM 670 O O . ARG A 1 88 ? 10.117 -3.205 10.992 1.00 93.62 88 ARG A O 1
ATOM 677 N N . GLN A 1 89 ? 8.495 -1.799 10.293 1.00 93.38 89 GLN A N 1
ATOM 678 C CA . GLN A 1 89 ? 7.960 -1.455 11.613 1.00 93.38 89 GLN A CA 1
ATOM 679 C C . GLN A 1 89 ? 7.102 -2.576 12.216 1.00 93.38 89 GLN A C 1
ATOM 681 O O . GLN A 1 89 ? 6.735 -2.503 13.386 1.00 93.38 89 GLN A O 1
ATOM 686 N N . ARG A 1 90 ? 6.841 -3.650 11.453 1.00 92.44 90 ARG A N 1
ATOM 687 C CA . ARG A 1 90 ? 5.987 -4.782 11.838 1.00 92.44 90 ARG A CA 1
ATOM 688 C C . ARG A 1 90 ? 4.561 -4.351 12.175 1.00 92.44 90 ARG A C 1
ATOM 690 O O . ARG A 1 90 ? 3.934 -4.927 13.066 1.00 92.44 90 ARG A O 1
ATOM 697 N N . HIS A 1 91 ? 4.048 -3.362 11.446 1.00 93.69 91 HIS A N 1
ATOM 698 C CA . HIS A 1 91 ? 2.636 -3.012 11.522 1.00 93.69 91 HIS A CA 1
ATOM 699 C C . HIS A 1 91 ? 1.781 -4.213 11.106 1.00 93.69 91 HIS A C 1
ATOM 701 O O . HIS A 1 91 ? 2.141 -4.912 10.150 1.00 93.69 91 HIS A O 1
ATOM 707 N N . PRO A 1 92 ? 0.646 -4.468 11.783 1.00 92.75 92 PRO A N 1
ATOM 708 C CA . PRO A 1 92 ? -0.344 -5.411 11.285 1.00 92.75 92 PRO A CA 1
ATOM 709 C C . PRO A 1 92 ? -0.736 -5.030 9.854 1.00 92.75 92 PRO A C 1
ATOM 711 O O . PRO A 1 92 ? -1.176 -3.907 9.621 1.00 92.75 92 PRO A O 1
ATOM 714 N N . LEU A 1 93 ? -0.555 -5.947 8.903 1.00 93.88 93 LEU A N 1
ATOM 715 C CA . LEU A 1 93 ? -0.864 -5.729 7.491 1.00 93.88 93 LEU A CA 1
ATOM 716 C C . LEU A 1 93 ? -2.022 -6.632 7.073 1.00 93.88 93 LEU A C 1
ATOM 718 O O . LEU A 1 93 ? -1.900 -7.857 7.108 1.00 93.88 93 LEU A O 1
ATOM 722 N N . VAL A 1 94 ? -3.120 -6.025 6.632 1.00 93.44 94 VAL A N 1
ATOM 723 C CA . VAL A 1 94 ? -4.266 -6.729 6.050 1.00 93.44 94 VAL A CA 1
ATOM 724 C C . VAL A 1 94 ? -4.314 -6.432 4.559 1.00 93.44 94 VAL A C 1
ATOM 726 O O . VAL A 1 94 ? -4.394 -5.278 4.145 1.00 93.44 94 VAL A O 1
ATOM 729 N N . CYS A 1 95 ? -4.261 -7.476 3.738 1.00 94.38 95 CYS A N 1
ATOM 730 C CA . CYS A 1 95 ? -4.420 -7.344 2.297 1.00 94.38 95 CYS A CA 1
ATOM 731 C C . CYS A 1 95 ? -5.895 -7.510 1.927 1.00 94.38 95 CYS A C 1
ATOM 733 O O . CYS A 1 95 ? -6.542 -8.465 2.354 1.00 94.38 95 CYS A O 1
ATOM 735 N N . VAL A 1 96 ? -6.427 -6.590 1.128 1.00 94.38 96 VAL A N 1
ATOM 736 C CA . VAL A 1 96 ? -7.816 -6.620 0.664 1.00 94.38 96 VAL A CA 1
ATOM 737 C C . VAL A 1 96 ? -7.825 -6.578 -0.855 1.00 94.38 96 VAL A C 1
ATOM 739 O O . VAL A 1 96 ? -7.504 -5.556 -1.459 1.00 94.38 96 VAL A O 1
ATOM 742 N N . ASN A 1 97 ? -8.188 -7.690 -1.482 1.00 94.06 97 ASN A N 1
ATOM 743 C CA . ASN A 1 97 ? -8.324 -7.780 -2.927 1.00 94.06 97 ASN A CA 1
ATOM 744 C C . ASN A 1 97 ? -9.644 -7.177 -3.392 1.00 94.06 97 ASN A C 1
ATOM 746 O O . ASN A 1 97 ? -10.714 -7.700 -3.079 1.00 94.06 97 ASN A O 1
ATOM 750 N N . VAL A 1 98 ? -9.564 -6.105 -4.178 1.00 93.75 98 VAL A N 1
ATOM 751 C CA . VAL A 1 98 ? -10.743 -5.487 -4.789 1.00 93.75 98 VAL A CA 1
ATOM 752 C C . VAL A 1 98 ? -11.167 -6.351 -5.973 1.00 93.75 98 VAL A C 1
ATOM 754 O O . VAL A 1 98 ? -10.441 -6.471 -6.962 1.00 93.75 98 VAL A O 1
ATOM 757 N N . VAL A 1 99 ? -12.342 -6.976 -5.884 1.00 90.44 99 VAL A N 1
ATOM 758 C CA . VAL A 1 99 ? -12.867 -7.832 -6.956 1.00 90.44 99 VAL A CA 1
ATOM 759 C C . VAL A 1 99 ? -13.046 -7.004 -8.230 1.00 90.44 99 VAL A C 1
ATOM 761 O O . VAL A 1 99 ? -13.633 -5.927 -8.213 1.00 90.44 99 VAL A O 1
ATOM 764 N N . GLY A 1 100 ? -12.492 -7.493 -9.342 1.00 89.50 100 GLY A N 1
ATOM 765 C CA . GLY A 1 100 ? -12.453 -6.752 -10.608 1.00 89.50 100 GLY A CA 1
ATOM 766 C C . GLY A 1 100 ? -11.367 -5.668 -10.686 1.00 89.50 100 GLY A C 1
ATOM 767 O O . GLY A 1 100 ? -11.174 -5.097 -11.752 1.00 89.50 100 GLY A O 1
ATOM 768 N N . GLY A 1 101 ? -10.605 -5.432 -9.611 1.00 88.31 101 GLY A N 1
ATOM 769 C CA . GLY A 1 101 ? -9.522 -4.441 -9.545 1.00 88.31 101 GLY A CA 1
ATOM 770 C C . GLY A 1 101 ? -8.220 -4.847 -10.248 1.00 88.31 101 GLY A C 1
ATOM 771 O O . GLY A 1 101 ? -7.252 -4.095 -10.205 1.00 88.31 101 GLY A O 1
ATOM 772 N N . GLY A 1 102 ? -8.171 -6.030 -10.870 1.00 91.94 102 GLY A N 1
ATOM 773 C CA . GLY A 1 102 ? -7.064 -6.458 -11.735 1.00 91.94 102 GLY A CA 1
ATOM 774 C C . GLY A 1 102 ? -5.770 -6.862 -11.020 1.00 91.94 102 GLY A C 1
ATOM 775 O O . GLY A 1 102 ? -4.727 -6.940 -11.666 1.00 91.94 102 GLY A O 1
ATOM 776 N N . TYR A 1 103 ? -5.807 -7.112 -9.708 1.00 90.69 103 TYR A N 1
ATOM 777 C CA . TYR A 1 103 ? -4.635 -7.602 -8.985 1.00 90.69 103 TYR A CA 1
ATOM 778 C C . TYR A 1 103 ? -4.285 -9.036 -9.398 1.00 90.69 103 TYR A C 1
ATOM 780 O O . TYR A 1 103 ? -5.116 -9.941 -9.313 1.00 90.69 103 TYR A O 1
ATOM 788 N N . ASP A 1 104 ? -3.037 -9.244 -9.813 1.00 90.38 104 ASP A N 1
ATOM 789 C CA . ASP A 1 104 ? -2.529 -10.548 -10.233 1.00 90.38 104 ASP A CA 1
ATOM 790 C C . ASP A 1 104 ? -1.511 -11.085 -9.220 1.00 90.38 104 ASP A C 1
ATOM 792 O O . ASP A 1 104 ? -0.328 -10.732 -9.233 1.00 90.38 104 ASP A O 1
ATOM 796 N N . PHE A 1 105 ? -1.975 -11.989 -8.356 1.00 87.19 105 PHE A N 1
ATOM 797 C CA . PHE A 1 105 ? -1.155 -12.637 -7.331 1.00 87.19 105 PHE A CA 1
ATOM 798 C C . PHE A 1 105 ? 0.070 -13.366 -7.902 1.00 87.19 105 PHE A C 1
ATOM 800 O O . PHE A 1 105 ? 1.112 -13.411 -7.245 1.00 87.19 105 PHE A O 1
ATOM 807 N N . ALA A 1 106 ? -0.025 -13.923 -9.114 1.00 88.12 106 ALA A N 1
ATOM 808 C CA . ALA A 1 106 ? 1.074 -14.662 -9.728 1.00 88.12 106 ALA A CA 1
ATOM 809 C C . ALA A 1 106 ? 2.182 -13.726 -10.234 1.00 88.12 106 ALA A C 1
ATOM 811 O O . ALA A 1 106 ? 3.355 -14.104 -10.234 1.00 88.12 106 ALA A O 1
ATOM 812 N N . GLN A 1 107 ? 1.830 -12.498 -10.621 1.00 88.31 107 GLN A N 1
ATOM 813 C CA . GLN A 1 107 ? 2.772 -11.514 -11.166 1.00 88.31 107 GLN A CA 1
ATOM 814 C C . GLN A 1 107 ? 3.421 -10.630 -10.097 1.00 88.31 107 GLN A C 1
ATOM 816 O O . GLN A 1 107 ? 4.469 -10.040 -10.348 1.00 88.31 107 GLN A O 1
ATOM 821 N N . VAL A 1 108 ? 2.864 -10.566 -8.884 1.00 88.00 108 VAL A N 1
ATOM 822 C CA . VAL A 1 108 ? 3.359 -9.686 -7.809 1.00 88.00 108 VAL A CA 1
ATOM 823 C C . VAL A 1 108 ? 4.789 -10.008 -7.385 1.00 88.00 108 VAL A C 1
ATOM 825 O O . VAL A 1 108 ? 5.613 -9.104 -7.269 1.00 88.00 108 VAL A O 1
ATOM 828 N N . LYS A 1 109 ? 5.121 -11.282 -7.159 1.00 87.69 109 LYS A N 1
ATOM 829 C CA . LYS A 1 109 ? 6.479 -11.653 -6.735 1.00 87.69 109 LYS A CA 1
ATOM 830 C C . LYS A 1 109 ? 7.521 -11.393 -7.839 1.00 87.69 109 LYS A C 1
ATOM 832 O O . LYS A 1 109 ? 8.523 -10.744 -7.542 1.00 87.69 109 LYS A O 1
ATOM 837 N N . PRO A 1 110 ? 7.305 -11.805 -9.104 1.00 90.25 110 PRO A N 1
ATOM 838 C CA . PRO A 1 110 ? 8.169 -11.401 -10.217 1.00 90.25 110 PRO A CA 1
ATOM 839 C C . PRO A 1 110 ? 8.330 -9.879 -10.352 1.00 90.25 110 PRO A C 1
ATOM 841 O O . PRO A 1 110 ? 9.456 -9.405 -10.520 1.00 90.25 110 PRO A O 1
ATOM 844 N N . LEU A 1 111 ? 7.232 -9.124 -10.211 1.00 89.75 111 LEU A N 1
ATOM 845 C CA . LEU A 1 111 ? 7.217 -7.660 -10.245 1.00 89.75 111 LEU A CA 1
ATOM 846 C C . LEU A 1 111 ? 8.128 -7.065 -9.164 1.00 89.75 111 LEU A C 1
ATOM 848 O O . LEU A 1 111 ? 9.010 -6.266 -9.469 1.00 89.75 111 LEU A O 1
ATOM 852 N N . LEU A 1 112 ? 7.943 -7.473 -7.906 1.00 89.81 112 LEU A N 1
ATOM 853 C CA . LEU A 1 112 ? 8.700 -6.955 -6.763 1.00 89.81 112 LEU A CA 1
ATOM 854 C C . LEU A 1 112 ? 10.195 -7.306 -6.829 1.00 89.81 112 LEU A C 1
ATOM 856 O O . LEU A 1 112 ? 11.033 -6.529 -6.374 1.00 89.81 112 LEU A O 1
ATOM 860 N N . LEU A 1 113 ? 10.548 -8.442 -7.435 1.00 88.75 113 LEU A N 1
ATOM 861 C CA . LEU A 1 113 ? 11.943 -8.822 -7.684 1.00 88.75 113 LEU A CA 1
ATOM 862 C C . LEU A 1 113 ? 12.563 -8.082 -8.883 1.00 88.75 113 LEU A C 1
ATOM 864 O O . LEU A 1 113 ? 13.787 -8.008 -8.985 1.00 88.75 113 LEU A O 1
ATOM 868 N N . SER A 1 114 ? 11.737 -7.502 -9.760 1.00 89.94 114 SER A N 1
ATOM 869 C CA . SER A 1 114 ? 12.154 -6.853 -11.014 1.00 89.94 114 SER A CA 1
ATOM 870 C C . SER A 1 114 ? 11.740 -5.381 -11.101 1.00 89.94 114 SER A C 1
ATOM 872 O O . SER A 1 114 ? 11.641 -4.834 -12.198 1.00 89.94 114 SER A O 1
ATOM 874 N N . LEU A 1 115 ? 11.544 -4.710 -9.957 1.00 88.94 115 LEU A N 1
ATOM 875 C CA . LEU A 1 115 ? 11.019 -3.337 -9.876 1.00 88.94 115 LEU A CA 1
ATOM 876 C C . LEU A 1 115 ? 11.730 -2.347 -10.807 1.00 88.94 115 LEU A C 1
ATOM 878 O O . LEU A 1 115 ? 11.073 -1.501 -11.405 1.00 88.94 115 LEU A O 1
ATOM 882 N N . SER A 1 116 ? 13.052 -2.478 -10.976 1.00 86.31 116 SER A N 1
ATOM 883 C CA . SER A 1 116 ? 13.863 -1.641 -11.882 1.00 86.31 116 SER A CA 1
ATOM 884 C C . SER A 1 116 ? 13.381 -1.625 -13.337 1.00 86.31 116 SER A C 1
ATOM 886 O O . SER A 1 116 ? 13.638 -0.643 -14.025 1.00 86.31 116 SER A O 1
ATOM 888 N N . ASN A 1 117 ? 12.704 -2.683 -13.787 1.00 87.56 117 ASN A N 1
ATOM 889 C CA . ASN A 1 117 ? 12.200 -2.832 -15.154 1.00 87.56 117 ASN A CA 1
ATOM 890 C C . ASN A 1 117 ? 10.684 -2.594 -15.256 1.00 87.56 117 ASN A C 1
ATOM 892 O O . ASN A 1 117 ? 10.175 -2.339 -16.341 1.00 87.56 117 ASN A O 1
ATOM 896 N N . GLU A 1 118 ? 9.970 -2.701 -14.135 1.00 88.75 118 GLU A N 1
ATOM 897 C CA . GLU A 1 118 ? 8.503 -2.691 -14.078 1.00 88.75 118 GLU A CA 1
ATOM 898 C C . GLU A 1 118 ? 7.915 -1.328 -13.694 1.00 88.75 118 GLU A C 1
ATOM 900 O O . GLU A 1 118 ? 6.753 -1.040 -13.996 1.00 88.75 118 GLU A O 1
ATOM 905 N N . LEU A 1 119 ? 8.694 -0.496 -12.999 1.00 90.62 119 LEU A N 1
ATOM 906 C CA . LEU A 1 119 ? 8.273 0.840 -12.594 1.00 90.62 119 LEU A CA 1
ATOM 907 C C . LEU A 1 119 ? 8.552 1.868 -13.698 1.00 90.62 119 LEU A C 1
ATOM 909 O O . LEU A 1 119 ? 9.623 1.836 -14.313 1.00 90.62 119 LEU A O 1
ATOM 913 N N . PRO A 1 120 ? 7.647 2.842 -13.905 1.00 90.81 120 PRO A N 1
ATOM 914 C CA . PRO A 1 120 ? 7.935 4.001 -14.739 1.00 90.81 120 PRO A CA 1
ATOM 915 C C . PRO A 1 120 ? 9.237 4.702 -14.299 1.00 90.81 120 PRO A C 1
ATOM 917 O O . PRO A 1 120 ? 9.509 4.775 -13.096 1.00 90.81 120 PRO A O 1
ATOM 920 N N . PRO A 1 121 ? 10.031 5.285 -15.221 1.00 90.94 121 PRO A N 1
ATOM 921 C CA . PRO A 1 121 ? 11.319 5.898 -14.877 1.00 90.94 121 PRO A CA 1
ATOM 922 C C . PRO A 1 121 ? 11.240 6.974 -13.782 1.00 90.94 121 PRO A C 1
ATOM 924 O O . PRO A 1 121 ? 12.130 7.056 -12.934 1.00 90.94 121 PRO A O 1
ATOM 927 N N . GLY A 1 122 ? 10.165 7.773 -13.777 1.00 91.81 122 GLY A N 1
ATOM 928 C CA . GLY A 1 122 ? 9.908 8.777 -12.739 1.00 91.81 122 GLY A CA 1
ATOM 929 C C . GLY A 1 122 ? 9.715 8.150 -11.357 1.00 91.81 122 GLY A C 1
ATOM 930 O O . GLY A 1 122 ? 10.421 8.506 -10.420 1.00 91.81 122 GLY A O 1
ATOM 931 N N . GLU A 1 123 ? 8.846 7.143 -11.259 1.00 93.38 123 GLU A N 1
ATOM 932 C CA . GLU A 1 123 ? 8.578 6.401 -10.018 1.00 93.38 123 GLU A CA 1
ATOM 933 C C . GLU A 1 123 ? 9.841 5.703 -9.493 1.00 93.38 123 GLU A C 1
ATOM 935 O O . GLU A 1 123 ? 10.161 5.779 -8.310 1.00 93.38 123 GLU A O 1
ATOM 940 N N . MET A 1 124 ? 10.624 5.077 -10.376 1.00 94.50 124 MET A N 1
ATOM 941 C CA . MET A 1 124 ? 11.892 4.444 -9.999 1.00 94.50 124 MET A CA 1
ATOM 942 C C . MET A 1 124 ? 12.913 5.453 -9.457 1.00 94.50 124 MET A C 1
ATOM 944 O O . MET A 1 124 ? 13.676 5.134 -8.544 1.00 94.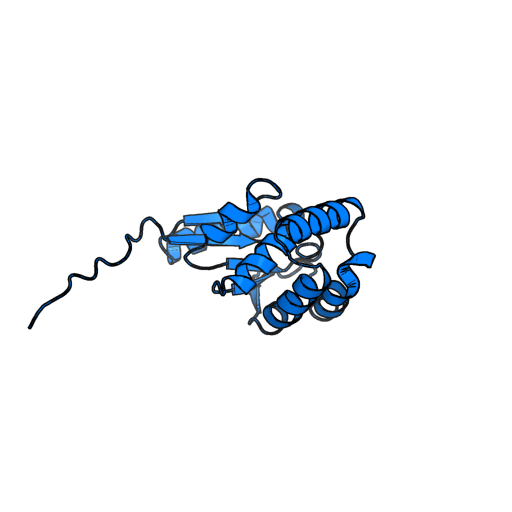50 124 MET A O 1
ATOM 948 N N . THR A 1 125 ? 12.942 6.663 -10.019 1.00 94.50 125 THR A N 1
ATOM 949 C CA . THR A 1 125 ? 13.852 7.726 -9.575 1.00 94.50 125 THR A CA 1
ATOM 950 C C . THR A 1 125 ? 13.480 8.185 -8.170 1.00 94.50 125 THR A C 1
ATOM 952 O O . THR A 1 125 ? 14.345 8.195 -7.294 1.00 94.50 125 THR A O 1
ATOM 955 N N . THR A 1 126 ? 12.195 8.457 -7.930 1.00 94.69 126 THR A N 1
ATOM 956 C CA . THR A 1 126 ? 11.665 8.806 -6.604 1.00 94.69 126 THR A CA 1
ATOM 957 C C . THR A 1 126 ? 11.931 7.696 -5.589 1.00 94.69 126 THR A C 1
ATOM 959 O O . THR A 1 126 ? 12.505 7.949 -4.533 1.00 94.69 126 THR A O 1
ATOM 962 N N . LEU A 1 127 ? 11.612 6.444 -5.934 1.00 94.69 127 LEU A N 1
ATOM 963 C CA . LEU A 1 127 ? 11.816 5.290 -5.058 1.00 94.69 127 LEU A CA 1
ATOM 964 C C . LEU A 1 127 ? 13.285 5.139 -4.640 1.00 94.69 127 LEU A C 1
ATOM 966 O O . LEU A 1 127 ? 13.582 4.910 -3.471 1.00 94.69 127 LEU A O 1
ATOM 970 N N . ARG A 1 128 ? 14.222 5.272 -5.587 1.00 94.38 128 ARG A N 1
ATOM 971 C CA . ARG A 1 128 ? 15.660 5.172 -5.297 1.00 94.38 128 ARG A CA 1
ATOM 972 C C . ARG A 1 128 ? 16.160 6.324 -4.437 1.00 94.38 128 ARG A C 1
ATOM 974 O O . ARG A 1 128 ? 16.964 6.069 -3.540 1.00 94.38 128 ARG A O 1
ATOM 981 N N . ALA A 1 129 ? 15.719 7.550 -4.715 1.00 94.44 129 ALA A N 1
ATOM 982 C CA . ALA A 1 129 ? 16.110 8.728 -3.948 1.00 94.44 129 ALA A CA 1
ATOM 983 C C . ALA A 1 129 ? 15.713 8.568 -2.473 1.00 94.44 129 ALA A C 1
ATOM 985 O O . ALA A 1 129 ? 16.579 8.619 -1.600 1.00 94.44 129 ALA A O 1
ATOM 986 N N . GLU A 1 130 ? 14.445 8.239 -2.222 1.00 95.50 130 GLU A N 1
ATOM 987 C CA . GLU A 1 130 ? 13.899 8.044 -0.876 1.00 95.50 130 GLU A CA 1
ATOM 988 C C . GLU A 1 130 ? 14.572 6.882 -0.139 1.00 95.50 130 GLU A C 1
ATOM 990 O O . GLU A 1 130 ? 15.037 7.027 0.992 1.00 95.50 130 GLU A O 1
ATOM 995 N N . LEU A 1 131 ? 14.711 5.718 -0.784 1.00 93.38 131 LEU A N 1
ATOM 996 C CA . LEU A 1 131 ? 15.374 4.574 -0.153 1.00 93.38 131 LEU A CA 1
ATOM 997 C C . LEU A 1 131 ? 16.817 4.899 0.240 1.00 93.38 131 LEU A C 1
ATOM 999 O O . LEU A 1 131 ? 17.224 4.577 1.357 1.00 93.38 131 LEU A O 1
ATOM 1003 N N . THR A 1 132 ? 17.559 5.581 -0.637 1.00 93.38 132 THR A N 1
ATOM 1004 C CA . THR A 1 132 ? 18.955 5.964 -0.383 1.00 93.38 132 THR A CA 1
ATOM 1005 C C . THR A 1 132 ? 19.056 6.961 0.767 1.00 93.38 132 THR A C 1
ATOM 1007 O O . THR A 1 132 ? 19.903 6.783 1.644 1.00 93.38 132 THR A O 1
ATOM 1010 N N . ALA A 1 133 ? 18.166 7.959 0.816 1.00 91.50 133 ALA A N 1
ATOM 1011 C CA . ALA A 1 133 ? 18.096 8.932 1.909 1.00 91.50 133 ALA A CA 1
ATOM 1012 C C . ALA A 1 133 ? 17.877 8.264 3.279 1.00 91.50 133 ALA A C 1
ATOM 1014 O O . ALA A 1 133 ? 18.331 8.766 4.306 1.00 91.50 133 ALA A O 1
ATOM 1015 N N . HIS A 1 134 ? 17.246 7.089 3.288 1.00 88.19 134 HIS A N 1
ATOM 1016 C CA . HIS A 1 134 ? 16.973 6.302 4.487 1.00 88.19 134 HIS A CA 1
ATOM 1017 C C . HIS A 1 134 ? 17.888 5.079 4.669 1.00 88.19 134 HIS A C 1
ATOM 1019 O O . HIS A 1 134 ? 17.612 4.236 5.525 1.00 88.19 134 HIS A O 1
ATOM 1025 N N . GLY A 1 135 ? 18.970 4.967 3.890 1.00 89.56 135 GLY A N 1
ATOM 1026 C CA . GLY A 1 135 ? 19.962 3.893 4.013 1.00 89.56 135 GLY A CA 1
ATOM 1027 C C . GLY A 1 135 ? 19.478 2.507 3.568 1.00 89.56 135 GLY A C 1
ATOM 1028 O O . GLY A 1 135 ? 20.029 1.503 4.010 1.00 89.56 135 GLY A O 1
ATOM 1029 N N . ASN A 1 136 ? 18.453 2.437 2.715 1.00 91.81 136 ASN A N 1
ATOM 1030 C CA . ASN A 1 136 ? 17.892 1.197 2.177 1.00 91.81 136 ASN A CA 1
ATOM 1031 C C . ASN A 1 136 ? 18.155 1.074 0.669 1.00 91.81 136 ASN A C 1
ATOM 1033 O O . ASN A 1 136 ? 18.412 2.055 -0.026 1.00 91.81 136 ASN A O 1
ATOM 1037 N N . GLY A 1 137 ? 18.051 -0.149 0.146 1.00 90.25 137 GLY A N 1
ATOM 1038 C CA . GLY A 1 137 ? 18.168 -0.433 -1.288 1.00 90.25 137 GLY A CA 1
ATOM 1039 C C . GLY A 1 137 ? 16.881 -0.991 -1.895 1.00 90.25 137 GLY A C 1
ATOM 1040 O O . GLY A 1 137 ? 16.094 -1.645 -1.214 1.00 90.25 137 GLY A O 1
ATOM 1041 N N . VAL A 1 138 ? 16.698 -0.811 -3.210 1.00 89.25 138 VAL A N 1
ATOM 1042 C CA . VAL A 1 138 ? 15.532 -1.344 -3.953 1.00 89.25 138 VAL A CA 1
ATOM 1043 C C . VAL A 1 138 ? 15.423 -2.867 -3.826 1.00 89.25 138 VAL A C 1
ATOM 1045 O O . VAL A 1 138 ? 14.324 -3.390 -3.690 1.00 89.25 138 VAL A O 1
ATOM 1048 N N . GLY A 1 139 ? 16.554 -3.583 -3.816 1.00 87.19 139 GLY A N 1
ATOM 1049 C CA . GLY A 1 139 ? 16.562 -5.039 -3.635 1.00 87.19 139 GLY A CA 1
ATOM 1050 C C . GLY A 1 139 ? 16.037 -5.474 -2.264 1.00 87.19 139 GLY A C 1
ATOM 1051 O O . GLY A 1 139 ? 15.265 -6.423 -2.189 1.00 87.19 139 GLY A O 1
ATOM 1052 N N . GLN A 1 140 ? 16.392 -4.739 -1.203 1.00 88.19 140 GLN A N 1
ATOM 1053 C CA . GLN A 1 140 ? 15.894 -4.985 0.153 1.00 88.19 140 GLN A CA 1
ATOM 1054 C C . GLN A 1 140 ? 14.390 -4.709 0.249 1.00 88.19 140 GLN A C 1
ATOM 1056 O O . GLN A 1 140 ? 13.661 -5.497 0.846 1.00 88.19 140 GLN A O 1
ATOM 1061 N N . LEU A 1 141 ? 13.917 -3.624 -0.376 1.00 93.25 141 LEU A N 1
ATOM 1062 C CA . LEU A 1 141 ? 12.486 -3.340 -0.474 1.00 93.25 141 LEU A CA 1
ATOM 1063 C C . LEU A 1 141 ? 11.743 -4.473 -1.184 1.00 93.25 141 LEU A C 1
ATOM 1065 O O . LEU A 1 141 ? 10.774 -5.007 -0.645 1.00 93.25 141 LEU A O 1
ATOM 1069 N N . GLY A 1 142 ? 12.230 -4.874 -2.360 1.00 86.88 142 GLY A N 1
ATOM 1070 C CA . GLY A 1 142 ? 11.627 -5.935 -3.159 1.00 86.88 142 GLY A CA 1
ATOM 1071 C C . GLY A 1 142 ? 11.546 -7.256 -2.398 1.00 86.88 142 GLY A C 1
ATOM 1072 O O . GLY A 1 142 ? 10.478 -7.869 -2.366 1.00 86.88 142 GLY A O 1
ATOM 1073 N N . SER A 1 143 ? 12.628 -7.671 -1.729 1.00 87.00 143 SER A N 1
ATOM 1074 C CA . SER A 1 143 ? 12.643 -8.902 -0.933 1.00 87.00 143 SER A CA 1
ATOM 1075 C C . SER A 1 143 ? 11.695 -8.828 0.264 1.00 87.00 143 SER A C 1
ATOM 1077 O O . SER A 1 143 ? 10.886 -9.730 0.449 1.00 87.00 143 SER A O 1
ATOM 1079 N N . SER A 1 144 ? 11.721 -7.734 1.035 1.00 87.81 144 SER A N 1
ATOM 1080 C CA . SER A 1 144 ? 10.875 -7.596 2.228 1.00 87.81 144 SER A CA 1
ATOM 1081 C C . SER A 1 144 ? 9.385 -7.611 1.894 1.00 87.81 144 SER A C 1
ATOM 1083 O O . SER A 1 144 ? 8.613 -8.291 2.566 1.00 87.81 144 SER A O 1
ATOM 1085 N N . ILE A 1 145 ? 8.970 -6.905 0.839 1.00 88.44 145 ILE A N 1
ATOM 1086 C CA . ILE A 1 145 ? 7.564 -6.902 0.419 1.00 88.44 145 ILE A CA 1
ATOM 1087 C C . ILE A 1 145 ? 7.180 -8.260 -0.187 1.00 88.44 145 ILE A C 1
ATOM 1089 O O . ILE A 1 145 ? 6.092 -8.760 0.096 1.00 88.44 145 ILE A O 1
ATOM 1093 N N . SER A 1 146 ? 8.066 -8.886 -0.974 1.00 85.62 146 SER A N 1
ATOM 1094 C CA . SER A 1 146 ? 7.818 -10.210 -1.574 1.00 85.62 146 SER A CA 1
ATOM 1095 C C . SER A 1 146 ? 7.655 -11.321 -0.542 1.00 85.62 146 SER A C 1
ATOM 1097 O O . SER A 1 146 ? 7.011 -12.326 -0.837 1.00 85.62 146 SER A O 1
ATOM 1099 N N . ASP A 1 147 ? 8.236 -11.154 0.643 1.00 84.44 147 ASP A N 1
ATOM 1100 C CA . ASP A 1 147 ? 8.071 -12.087 1.752 1.00 84.44 147 ASP A CA 1
ATOM 1101 C C . ASP A 1 147 ? 6.845 -11.743 2.610 1.00 84.44 147 ASP A C 1
ATOM 1103 O O . ASP A 1 147 ? 6.225 -12.640 3.170 1.00 84.44 147 ASP A O 1
ATOM 1107 N N . ALA A 1 148 ? 6.448 -10.472 2.712 1.00 82.25 148 ALA A N 1
ATOM 1108 C CA . ALA A 1 148 ? 5.316 -10.067 3.544 1.00 82.25 148 ALA A CA 1
ATOM 1109 C C . ALA A 1 148 ? 3.958 -10.208 2.838 1.00 82.25 148 ALA A C 1
ATOM 1111 O O . ALA A 1 148 ? 3.036 -10.812 3.381 1.00 82.25 148 ALA A O 1
ATOM 1112 N N . VAL A 1 149 ? 3.819 -9.659 1.628 1.00 77.25 149 VAL A N 1
ATOM 1113 C CA . VAL A 1 149 ? 2.513 -9.509 0.959 1.00 77.25 149 VAL A CA 1
ATOM 1114 C C . VAL A 1 149 ? 1.927 -10.840 0.487 1.00 77.25 149 VAL A C 1
ATOM 1116 O O . VAL A 1 149 ? 0.760 -11.086 0.778 1.00 77.25 149 VAL A O 1
ATOM 1119 N N . PRO A 1 150 ? 2.674 -11.739 -0.184 1.00 70.62 150 PRO A N 1
ATOM 1120 C CA . PRO A 1 150 ? 2.124 -13.031 -0.600 1.00 70.62 150 PRO A CA 1
ATOM 1121 C C . PRO A 1 150 ? 1.780 -13.959 0.571 1.00 70.62 150 PRO A C 1
ATOM 1123 O O . PRO A 1 150 ? 0.961 -14.858 0.412 1.00 70.62 150 PRO A O 1
ATOM 1126 N N . ASN A 1 151 ? 2.411 -13.755 1.732 1.00 64.44 151 ASN A N 1
ATOM 1127 C CA . ASN A 1 151 ? 2.145 -14.526 2.946 1.00 64.44 151 ASN A CA 1
ATOM 1128 C C . ASN A 1 151 ? 1.045 -13.897 3.818 1.00 64.44 151 ASN A C 1
ATOM 1130 O O . ASN A 1 151 ? 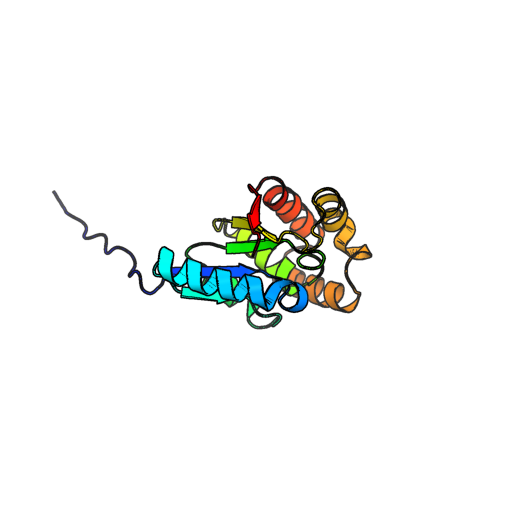0.580 -14.534 4.764 1.00 64.44 151 ASN A O 1
ATOM 1134 N N . ALA A 1 152 ? 0.618 -12.669 3.517 1.00 75.75 152 ALA A N 1
ATOM 1135 C CA . ALA A 1 152 ? -0.523 -12.050 4.167 1.00 75.75 152 ALA A CA 1
ATOM 1136 C C . ALA A 1 152 ? -1.821 -12.636 3.596 1.00 75.75 152 ALA A C 1
ATOM 1138 O O . ALA A 1 152 ? -1.994 -12.755 2.382 1.00 75.75 152 ALA A O 1
ATOM 1139 N N . ILE A 1 153 ? -2.755 -12.994 4.478 1.00 77.12 153 ILE A N 1
ATOM 1140 C CA . ILE A 1 153 ? -4.084 -13.452 4.068 1.00 77.12 153 ILE A CA 1
ATOM 1141 C C . ILE A 1 153 ? -4.771 -12.291 3.340 1.00 77.12 153 ILE A C 1
ATOM 1143 O O . ILE A 1 153 ? -4.931 -11.210 3.909 1.00 77.12 153 ILE A O 1
ATOM 1147 N N . SER A 1 154 ? -5.162 -12.520 2.084 1.00 83.94 154 SER A N 1
ATOM 1148 C CA . SER A 1 154 ? -5.940 -11.558 1.307 1.00 83.94 154 SER A CA 1
ATOM 1149 C C . SER A 1 154 ? -7.432 -11.842 1.452 1.00 83.94 154 SER A C 1
ATOM 1151 O O . SER A 1 154 ? -7.889 -12.957 1.189 1.00 83.94 154 SER A O 1
ATOM 1153 N N . VAL A 1 155 ? -8.188 -10.833 1.883 1.00 88.38 155 VAL A N 1
ATOM 1154 C CA . VAL A 1 155 ? -9.652 -10.879 1.963 1.00 88.38 155 VAL A CA 1
ATOM 1155 C C . VAL A 1 155 ? -10.232 -10.267 0.693 1.00 88.38 155 VAL A C 1
ATOM 1157 O O . VAL A 1 155 ? -9.784 -9.217 0.242 1.00 88.38 155 VAL A O 1
ATOM 1160 N N . PHE A 1 156 ? -11.237 -10.907 0.103 1.00 85.94 156 PHE A N 1
ATOM 1161 C CA . PHE A 1 156 ? -11.893 -10.388 -1.093 1.00 85.94 156 PHE A CA 1
ATOM 1162 C C . PHE A 1 156 ? -12.956 -9.361 -0.715 1.00 85.94 156 PHE A C 1
ATOM 1164 O O . PHE A 1 156 ? -13.837 -9.645 0.095 1.00 85.94 156 PHE A O 1
ATOM 1171 N N . PHE A 1 157 ? -12.896 -8.192 -1.343 1.00 86.94 157 PHE A N 1
ATOM 1172 C CA . PHE A 1 157 ? -13.883 -7.135 -1.200 1.00 86.94 157 PHE A CA 1
ATOM 1173 C C . PHE A 1 157 ? -14.656 -6.960 -2.509 1.00 86.94 157 PHE A C 1
ATOM 1175 O O . PHE A 1 157 ? -14.072 -6.646 -3.550 1.00 86.94 157 PHE A O 1
ATOM 1182 N N . ASN A 1 158 ? -15.968 -7.186 -2.441 1.00 84.12 158 ASN A N 1
ATOM 1183 C CA . ASN A 1 158 ? -16.904 -6.972 -3.537 1.00 84.12 158 ASN A CA 1
ATOM 1184 C C . ASN A 1 158 ? -17.821 -5.793 -3.155 1.00 84.12 158 ASN A C 1
ATOM 1186 O O . ASN A 1 158 ? -18.655 -5.991 -2.268 1.00 84.12 158 ASN A O 1
ATOM 1190 N N . PRO A 1 159 ? -17.601 -4.590 -3.719 1.00 72.06 159 PRO A N 1
ATOM 1191 C CA . PRO A 1 159 ? -18.344 -3.380 -3.365 1.00 72.06 159 PRO A CA 1
ATOM 1192 C C . PRO A 1 159 ? -19.839 -3.446 -3.693 1.00 72.06 159 PRO A C 1
ATOM 1194 O O . PRO A 1 159 ? -20.221 -4.167 -4.643 1.00 72.06 159 PRO A O 1
#